Protein AF-A0A815HTC3-F1 (afdb_monomer_lite)

InterPro domains:
  IPR002302 Leucine-tRNA ligase [PTHR43740] (1-85)
  IPR014729 Rossmann-like alpha/beta/alpha sandwich fold [G3DSA:3.40.50.620] (1-86)

Secondary structure (DSSP, 8-state):
-GGGTS-S-SSS-S---PPPPPEEEEEEETT--EE-GGGEEEEETTEEEETTT--BEEEEEEE--GGGT-PPPHHHHHHHH-GGG-

Structure (mmCIF, N/CA/C/O backbone):
data_AF-A0A815HTC3-F1
#
_entry.id   AF-A0A815HTC3-F1
#
loop_
_atom_site.group_PDB
_atom_site.id
_atom_site.type_symbol
_atom_site.label_atom_id
_atom_site.label_alt_id
_atom_site.label_comp_id
_atom_site.label_asym_id
_atom_site.label_entity_id
_atom_site.label_seq_id
_atom_site.pdbx_PDB_ins_code
_atom_site.Cartn_x
_atom_site.Cartn_y
_atom_site.Cartn_z
_atom_site.occupancy
_atom_site.B_iso_or_equiv
_atom_site.auth_seq_id
_atom_site.auth_comp_id
_atom_site.auth_asym_id
_atom_site.auth_atom_id
_atom_site.pdbx_PDB_model_num
ATOM 1 N N . MET A 1 1 ? 26.957 -10.316 -18.844 1.00 77.94 1 MET A N 1
ATOM 2 C CA . MET A 1 1 ? 26.509 -10.553 -20.236 1.00 77.94 1 MET A CA 1
ATOM 3 C C . MET A 1 1 ? 27.386 -9.827 -21.242 1.00 77.94 1 MET A C 1
ATOM 5 O O . MET A 1 1 ? 27.994 -10.509 -22.051 1.00 77.94 1 MET A O 1
ATOM 9 N N . TYR A 1 2 ? 27.519 -8.500 -21.158 1.00 85.06 2 TYR A N 1
ATOM 10 C CA . TYR A 1 2 ? 28.322 -7.710 -22.103 1.00 85.06 2 TYR A CA 1
ATOM 11 C C . TYR A 1 2 ? 29.779 -8.187 -22.250 1.00 85.06 2 TYR A C 1
ATOM 13 O O . TYR A 1 2 ? 30.221 -8.497 -23.348 1.00 85.06 2 TYR A O 1
ATOM 21 N N . SER A 1 3 ? 30.503 -8.377 -21.141 1.00 86.38 3 SER A N 1
ATOM 22 C CA . SER A 1 3 ? 31.901 -8.854 -21.160 1.00 86.38 3 SER A CA 1
ATOM 23 C C . SER A 1 3 ? 32.090 -10.275 -21.702 1.00 86.38 3 SER A C 1
ATOM 25 O O . SER A 1 3 ? 33.201 -10.651 -22.051 1.00 86.38 3 SER A O 1
ATOM 27 N N . LYS A 1 4 ? 31.013 -11.067 -21.769 1.00 91.25 4 LYS A N 1
ATOM 28 C CA . LYS A 1 4 ? 31.007 -12.418 -22.345 1.00 91.25 4 LYS A CA 1
ATOM 29 C C . LYS A 1 4 ? 30.516 -12.428 -23.804 1.00 91.25 4 LYS A C 1
ATOM 31 O O . LYS A 1 4 ? 30.281 -13.502 -24.337 1.00 91.25 4 LYS A O 1
ATOM 36 N N . GLY A 1 5 ? 30.284 -11.260 -24.417 1.00 87.88 5 GLY A N 1
ATOM 37 C CA . GLY A 1 5 ? 29.740 -11.130 -25.777 1.00 87.88 5 GLY A CA 1
ATOM 38 C C . GLY A 1 5 ? 28.250 -11.474 -25.914 1.00 87.88 5 GLY A C 1
ATOM 39 O O . GLY A 1 5 ? 27.735 -11.533 -27.022 1.00 87.88 5 GLY A O 1
ATOM 40 N N . LEU A 1 6 ? 27.542 -11.694 -24.800 1.00 91.12 6 LEU A N 1
ATOM 41 C CA . LEU A 1 6 ? 26.144 -12.158 -24.785 1.00 91.12 6 LEU A CA 1
ATOM 42 C C . LEU A 1 6 ? 25.112 -11.021 -24.839 1.00 91.12 6 LEU A C 1
ATOM 44 O O . LEU A 1 6 ? 23.916 -11.278 -24.889 1.00 91.12 6 LEU A O 1
ATOM 48 N N . CYS A 1 7 ? 25.549 -9.766 -24.758 1.00 86.44 7 CYS A N 1
ATOM 49 C CA . CYS A 1 7 ? 24.685 -8.600 -24.917 1.00 86.44 7 CYS A CA 1
ATOM 50 C C .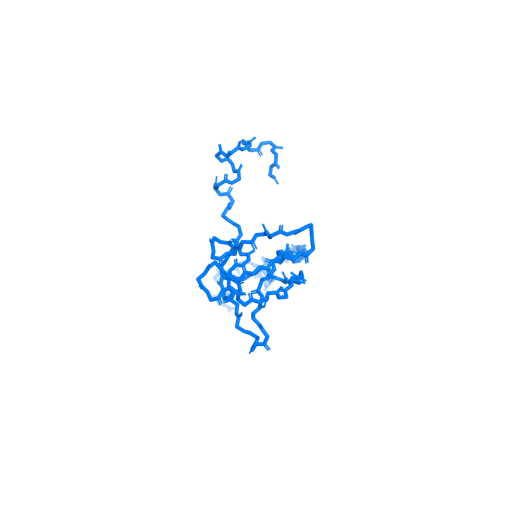 CYS A 1 7 ? 25.486 -7.483 -25.582 1.00 86.44 7 CYS A C 1
ATOM 52 O O . CYS A 1 7 ? 26.668 -7.320 -25.279 1.00 86.44 7 CYS A O 1
ATOM 54 N N . ALA A 1 8 ? 24.847 -6.725 -26.471 1.00 87.06 8 ALA A N 1
ATOM 55 C CA . ALA A 1 8 ? 25.491 -5.670 -27.249 1.00 87.06 8 ALA A CA 1
ATOM 56 C C . ALA A 1 8 ? 25.709 -4.368 -26.460 1.00 87.06 8 ALA A C 1
ATOM 58 O O . ALA A 1 8 ? 26.525 -3.545 -26.865 1.00 87.06 8 ALA A O 1
ATOM 59 N N . SER A 1 9 ? 25.005 -4.161 -25.341 1.00 86.56 9 SER A N 1
ATOM 60 C CA . SER A 1 9 ? 25.154 -2.961 -24.512 1.00 86.56 9 SER A CA 1
ATOM 61 C C . SER A 1 9 ? 25.750 -3.276 -23.144 1.00 86.56 9 SER A C 1
ATOM 63 O O . SER A 1 9 ? 25.449 -4.296 -22.518 1.00 86.56 9 SER A O 1
ATOM 65 N N . LYS A 1 10 ? 26.614 -2.370 -22.673 1.00 90.81 10 LYS A N 1
ATOM 66 C CA . LYS A 1 10 ? 27.162 -2.408 -21.312 1.00 90.81 10 LYS A CA 1
ATOM 67 C C . LYS A 1 10 ? 26.127 -1.951 -20.277 1.00 90.81 10 LYS A C 1
ATOM 69 O O . LYS A 1 10 ? 26.106 -2.499 -19.182 1.00 90.81 10 LYS A O 1
ATOM 74 N N . GLU A 1 11 ? 25.271 -0.998 -20.655 1.00 91.75 11 GLU A N 1
ATOM 75 C CA . GLU A 1 11 ? 24.173 -0.474 -19.836 1.00 91.75 11 GLU A CA 1
ATOM 76 C C . GLU A 1 11 ? 22.829 -1.100 -20.270 1.00 91.75 11 GLU A C 1
ATOM 78 O O . GLU A 1 11 ? 22.529 -1.105 -21.472 1.00 91.75 11 GLU A O 1
ATOM 83 N N . PRO A 1 12 ? 22.013 -1.632 -19.339 1.00 89.75 12 PRO A N 1
ATOM 84 C CA . PRO A 1 12 ? 20.737 -2.278 -19.659 1.00 89.75 12 PRO A CA 1
ATOM 85 C C . PRO A 1 12 ? 19.604 -1.305 -20.027 1.00 89.75 12 PRO A C 1
ATOM 87 O O . PRO A 1 12 ? 18.688 -1.703 -20.745 1.00 89.75 12 PRO A O 1
ATOM 90 N N . PHE A 1 13 ? 19.646 -0.043 -19.581 1.00 91.56 13 PHE A N 1
ATOM 91 C CA . PHE A 1 13 ? 18.575 0.933 -19.823 1.00 91.56 13 PHE A CA 1
ATOM 92 C C . PHE A 1 13 ? 19.134 2.251 -20.366 1.00 91.56 13 PHE A C 1
ATOM 94 O O . PHE A 1 13 ? 20.061 2.821 -19.804 1.00 91.56 13 PHE A O 1
ATOM 101 N N . LYS A 1 14 ? 18.536 2.782 -21.442 1.00 89.75 14 LYS A N 1
ATOM 102 C CA . LYS A 1 14 ? 18.901 4.106 -21.989 1.00 89.75 14 LYS A CA 1
ATOM 103 C C . LYS A 1 14 ? 18.315 5.268 -21.183 1.00 89.75 14 LYS A C 1
ATOM 105 O O . LYS A 1 14 ? 18.869 6.360 -21.180 1.00 89.75 14 LYS A O 1
ATOM 110 N N . ARG A 1 15 ? 17.167 5.044 -20.541 1.00 90.88 15 ARG A N 1
ATOM 111 C CA . ARG A 1 15 ? 16.480 6.007 -19.678 1.00 90.88 15 ARG A CA 1
ATOM 112 C C . ARG A 1 15 ? 15.696 5.240 -18.624 1.00 90.88 15 ARG A C 1
ATOM 114 O O . ARG A 1 15 ? 14.987 4.297 -18.966 1.00 90.88 15 ARG A O 1
ATOM 121 N N . PHE A 1 16 ? 15.811 5.664 -17.374 1.00 91.56 16 PHE A N 1
ATOM 122 C CA . PHE A 1 16 ? 15.045 5.138 -16.251 1.00 91.56 16 PHE A CA 1
ATOM 123 C C . PHE A 1 16 ? 14.131 6.241 -15.724 1.00 91.56 16 PHE A C 1
ATOM 125 O O . PHE A 1 16 ? 14.583 7.364 -15.506 1.00 91.56 16 PHE A O 1
ATOM 132 N N . ILE A 1 17 ? 12.848 5.930 -15.561 1.00 90.31 17 ILE A N 1
ATOM 133 C CA . ILE A 1 17 ? 11.860 6.852 -15.000 1.00 90.31 17 ILE A CA 1
ATOM 134 C C . ILE A 1 17 ? 11.357 6.212 -13.706 1.00 90.31 17 ILE A C 1
ATOM 136 O O . ILE A 1 17 ? 10.596 5.244 -13.778 1.00 90.31 17 ILE A O 1
ATOM 140 N N . PRO A 1 18 ? 11.793 6.690 -12.530 1.00 86.06 18 PRO A N 1
ATOM 141 C CA . PRO A 1 18 ? 11.259 6.198 -11.275 1.00 86.06 18 PRO A CA 1
ATOM 142 C C . PRO A 1 18 ? 9.813 6.672 -11.127 1.00 86.06 18 PRO A C 1
ATOM 144 O O . PRO A 1 18 ? 9.532 7.869 -11.150 1.00 86.06 18 PRO A O 1
ATOM 147 N N . ILE A 1 19 ? 8.897 5.723 -10.966 1.00 87.88 19 ILE A N 1
ATOM 148 C CA . ILE A 1 19 ? 7.519 6.012 -10.575 1.00 87.88 19 ILE A CA 1
ATOM 149 C C . ILE A 1 19 ? 7.430 6.168 -9.054 1.00 87.88 19 ILE A C 1
ATOM 151 O O . ILE A 1 19 ? 8.142 5.496 -8.302 1.00 87.88 19 ILE A O 1
ATOM 155 N N . GLY A 1 20 ? 6.567 7.082 -8.607 1.00 83.75 20 GLY A N 1
ATOM 156 C CA . GLY A 1 20 ? 6.287 7.303 -7.190 1.00 83.75 20 GLY A CA 1
ATOM 157 C C . GLY A 1 20 ? 5.656 6.079 -6.526 1.00 83.75 20 GLY A C 1
ATOM 158 O O . GLY A 1 20 ? 5.135 5.179 -7.185 1.00 83.75 20 GLY A O 1
ATOM 159 N N . MET A 1 21 ? 5.705 6.040 -5.196 1.00 86.69 21 MET A N 1
ATOM 160 C CA . MET A 1 21 ? 5.034 4.990 -4.434 1.00 86.69 21 MET A CA 1
ATOM 161 C C . MET A 1 21 ? 3.565 5.347 -4.240 1.00 86.69 21 MET A C 1
ATOM 163 O O . MET A 1 21 ? 3.244 6.471 -3.861 1.00 86.69 21 MET A O 1
ATOM 167 N N . VAL A 1 22 ? 2.688 4.369 -4.439 1.00 86.00 22 VAL A N 1
ATOM 168 C 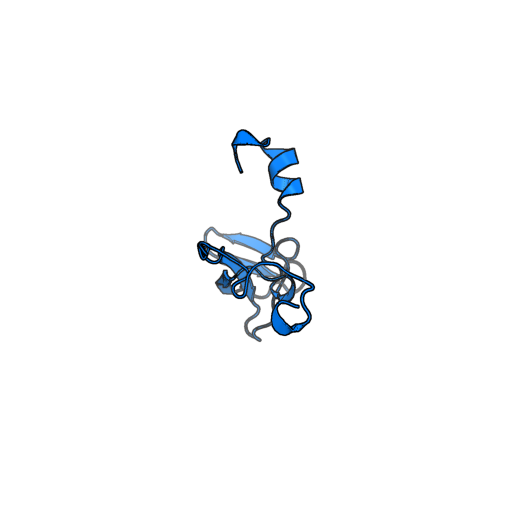CA . VAL A 1 22 ? 1.265 4.518 -4.137 1.00 86.00 22 VAL A CA 1
ATOM 169 C C . VAL A 1 22 ? 1.049 4.297 -2.638 1.00 86.00 22 VAL A C 1
ATOM 171 O O . VAL A 1 22 ? 1.595 3.355 -2.045 1.00 86.00 22 VAL A O 1
ATOM 174 N N . GLN A 1 23 ? 0.288 5.194 -2.017 1.00 87.50 23 GLN A N 1
ATOM 175 C CA . GLN A 1 23 ? -0.113 5.099 -0.616 1.00 87.50 23 GLN A CA 1
ATOM 176 C C . GLN A 1 23 ? -1.525 4.518 -0.515 1.00 87.50 23 GLN A C 1
ATOM 178 O O . GLN A 1 23 ? -2.389 4.826 -1.331 1.00 87.50 23 GLN A O 1
ATOM 183 N N . GLY A 1 24 ? -1.758 3.697 0.504 1.00 86.44 24 GLY A N 1
ATOM 184 C CA . GLY A 1 24 ? -3.062 3.125 0.825 1.00 86.44 24 GLY A CA 1
ATOM 185 C C . GLY A 1 24 ? -3.362 3.282 2.311 1.00 86.44 24 GLY A C 1
ATOM 186 O O . GLY A 1 24 ? -2.442 3.253 3.135 1.00 86.44 24 GLY A O 1
ATOM 187 N N . LYS A 1 25 ? -4.647 3.429 2.649 1.00 88.94 25 LYS A N 1
ATOM 188 C CA . LYS A 1 25 ? -5.107 3.517 4.042 1.00 88.94 25 LYS A CA 1
ATOM 189 C C . LYS A 1 25 ? -4.778 2.233 4.799 1.00 88.94 25 LYS A C 1
ATOM 191 O O . LYS A 1 25 ? -5.138 1.151 4.342 1.00 88.94 25 LYS A O 1
ATOM 196 N N . THR A 1 26 ? -4.130 2.358 5.947 1.00 90.75 26 THR A N 1
ATOM 197 C CA . THR A 1 26 ? -3.867 1.267 6.885 1.00 90.75 26 THR A CA 1
ATOM 198 C C . THR A 1 26 ? -4.736 1.418 8.123 1.00 90.75 26 THR A C 1
ATOM 200 O O . THR A 1 26 ? -5.089 2.529 8.517 1.00 90.75 26 THR A O 1
ATOM 203 N N . TYR A 1 27 ? -5.074 0.281 8.727 1.00 90.81 27 TYR A N 1
ATOM 204 C CA . TYR A 1 27 ? -5.802 0.208 9.987 1.00 90.81 27 TYR A CA 1
ATOM 205 C C . TYR A 1 27 ? -4.934 -0.539 10.989 1.00 90.81 27 TYR A C 1
ATOM 207 O O . TYR A 1 27 ? -4.501 -1.659 10.703 1.00 90.81 27 TYR A O 1
ATOM 215 N N . LYS A 1 28 ? -4.651 0.078 12.135 1.00 90.94 28 LYS A N 1
ATOM 216 C CA . LYS A 1 28 ? -3.817 -0.507 13.189 1.00 90.94 28 LYS A CA 1
ATOM 217 C C . LYS A 1 28 ? -4.570 -0.568 14.503 1.00 90.94 28 LYS A C 1
ATOM 219 O O . LYS A 1 28 ? -5.280 0.366 14.854 1.00 90.94 28 LYS A O 1
ATOM 224 N N . THR A 1 29 ? -4.385 -1.647 15.250 1.00 89.88 29 THR A N 1
ATOM 225 C CA . THR A 1 29 ? -4.766 -1.664 16.666 1.00 89.88 29 THR A CA 1
ATOM 226 C C . THR A 1 29 ? -3.801 -0.796 17.474 1.00 89.88 29 THR A C 1
ATOM 228 O O . THR A 1 29 ? -2.690 -0.509 17.028 1.00 89.88 29 THR A O 1
ATOM 231 N N . SER A 1 30 ? -4.170 -0.450 18.707 1.00 88.06 30 SER A N 1
ATOM 232 C CA . SER A 1 30 ? -3.279 0.230 19.665 1.00 88.06 30 SER A CA 1
ATOM 233 C C . SER A 1 30 ? -1.972 -0.531 19.944 1.00 88.06 30 SER A C 1
ATOM 235 O O . SER A 1 30 ? -0.989 0.052 20.390 1.00 88.06 30 SER A O 1
ATOM 237 N N . SER A 1 31 ? -1.938 -1.836 19.653 1.00 87.94 31 SER A N 1
ATOM 238 C CA . SER A 1 31 ? -0.739 -2.680 19.749 1.00 87.94 31 SER A CA 1
ATOM 239 C C . SER A 1 31 ? 0.148 -2.628 18.493 1.00 87.94 31 SER A C 1
ATOM 241 O O . SER A 1 31 ? 1.187 -3.281 18.447 1.00 87.94 31 SER A O 1
ATOM 243 N N . GLY A 1 32 ? -0.257 -1.885 17.458 1.00 86.62 32 GLY A N 1
ATOM 244 C CA . GLY A 1 32 ? 0.454 -1.752 16.184 1.00 86.62 32 GLY A CA 1
ATOM 245 C C . GLY A 1 32 ? 0.192 -2.880 15.179 1.00 86.62 32 GLY A C 1
ATOM 246 O O . GLY A 1 32 ? 0.882 -2.959 14.160 1.00 86.62 32 GLY A O 1
ATOM 247 N N . GLN A 1 33 ? -0.785 -3.757 15.431 1.00 88.50 33 GLN A N 1
ATOM 248 C CA . GLN A 1 33 ? -1.126 -4.847 14.516 1.00 88.50 33 GLN A CA 1
ATOM 249 C C . GLN A 1 33 ? -2.006 -4.340 13.373 1.00 88.50 33 GLN A C 1
ATOM 251 O O . GLN A 1 33 ? -3.001 -3.661 13.614 1.00 88.50 33 GLN A O 1
ATOM 256 N N . TYR A 1 34 ? -1.660 -4.700 12.134 1.00 90.19 34 TYR A N 1
ATOM 257 C CA . TYR A 1 34 ? -2.452 -4.346 10.957 1.00 90.19 34 TYR A CA 1
ATOM 258 C C . TYR A 1 34 ? -3.721 -5.188 10.853 1.00 90.19 34 TYR A C 1
ATOM 260 O O . TYR A 1 34 ? -3.678 -6.411 11.003 1.00 90.19 34 TYR A O 1
ATOM 268 N N . VAL A 1 35 ? -4.819 -4.521 10.512 1.00 89.06 35 VAL A N 1
ATOM 269 C CA . VAL A 1 35 ? -6.153 -5.103 10.352 1.00 89.06 35 VAL A CA 1
ATOM 270 C C . VAL A 1 35 ? -6.597 -4.947 8.899 1.00 89.06 35 VAL A C 1
ATOM 272 O O . VAL A 1 35 ? -6.290 -3.945 8.247 1.00 89.06 35 VAL A O 1
ATOM 275 N N . ARG A 1 36 ? -7.300 -5.950 8.366 1.00 88.50 36 ARG A N 1
ATOM 276 C CA . ARG A 1 36 ? -7.885 -5.880 7.021 1.00 88.50 36 ARG A CA 1
ATOM 277 C C . ARG A 1 36 ? -9.065 -4.926 7.016 1.00 88.50 36 ARG A C 1
ATOM 279 O O . ARG A 1 36 ? -9.822 -4.881 7.976 1.00 88.50 36 ARG A O 1
ATOM 286 N N . LYS A 1 37 ? -9.265 -4.223 5.902 1.00 85.94 37 LYS A N 1
ATOM 287 C CA . LYS A 1 37 ? -10.400 -3.307 5.726 1.00 85.94 37 LYS A CA 1
ATOM 288 C C . LYS A 1 37 ? -11.751 -3.995 5.978 1.00 85.94 37 LYS A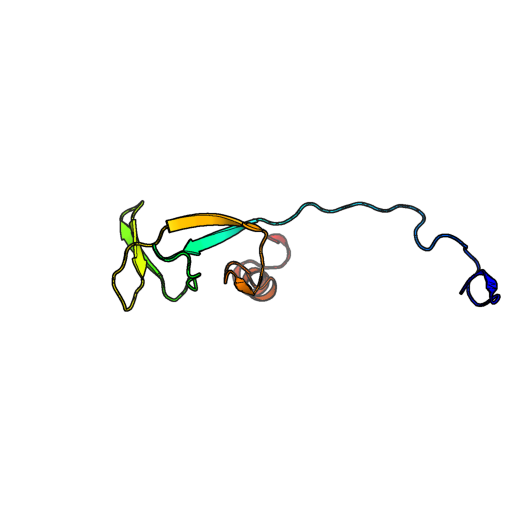 C 1
ATOM 290 O O . LYS A 1 37 ? -12.616 -3.391 6.603 1.00 85.94 37 LYS A O 1
ATOM 295 N N . ASP A 1 38 ? -11.900 -5.250 5.559 1.00 87.19 38 ASP A N 1
ATOM 296 C CA . ASP A 1 38 ? -13.135 -6.032 5.733 1.00 87.19 38 ASP A CA 1
ATOM 297 C C . ASP A 1 38 ? -13.446 -6.353 7.205 1.00 87.19 38 ASP A C 1
ATOM 299 O O . ASP A 1 38 ? -14.605 -6.531 7.571 1.00 87.19 38 ASP A O 1
ATOM 303 N N . ASP A 1 39 ? -12.422 -6.355 8.064 1.00 87.56 39 ASP A N 1
ATOM 304 C CA . ASP A 1 39 ? -12.547 -6.582 9.507 1.00 87.56 39 ASP A CA 1
ATOM 305 C C . ASP A 1 39 ? -12.733 -5.268 10.289 1.00 87.56 39 ASP A C 1
ATOM 307 O O . ASP A 1 39 ? -12.660 -5.249 11.521 1.00 87.56 39 ASP A O 1
ATOM 311 N N . THR A 1 40 ? -12.973 -4.151 9.594 1.00 88.50 40 THR A N 1
ATOM 312 C CA . THR A 1 40 ? -13.212 -2.839 10.205 1.00 88.50 40 THR A CA 1
ATOM 313 C C . THR A 1 40 ? -14.675 -2.421 10.105 1.00 88.50 40 THR A C 1
ATOM 315 O O . THR A 1 40 ? -15.350 -2.673 9.110 1.00 88.50 40 THR A O 1
ATOM 318 N N . LEU A 1 41 ? -15.169 -1.738 11.136 1.00 88.12 41 LEU A N 1
ATOM 319 C CA . LEU A 1 41 ? -16.502 -1.150 11.174 1.00 88.12 41 LEU A CA 1
ATOM 320 C C . LEU A 1 41 ? -16.398 0.343 11.489 1.00 88.12 41 LEU A C 1
ATOM 322 O O . LEU A 1 41 ? -15.804 0.742 12.489 1.00 88.12 41 LEU A O 1
ATOM 326 N N . THR A 1 42 ? -16.991 1.177 10.639 1.00 87.25 42 THR A N 1
ATOM 327 C CA . THR A 1 42 ? -17.112 2.620 10.882 1.00 87.25 42 THR A CA 1
ATOM 328 C C . THR A 1 42 ? -18.373 2.888 11.695 1.00 87.25 42 THR A C 1
ATOM 330 O O . THR A 1 42 ? -19.473 2.621 11.218 1.00 87.25 42 THR A O 1
ATOM 333 N N . ILE A 1 43 ? -18.213 3.396 12.919 1.00 85.69 43 ILE A N 1
ATOM 334 C CA . IL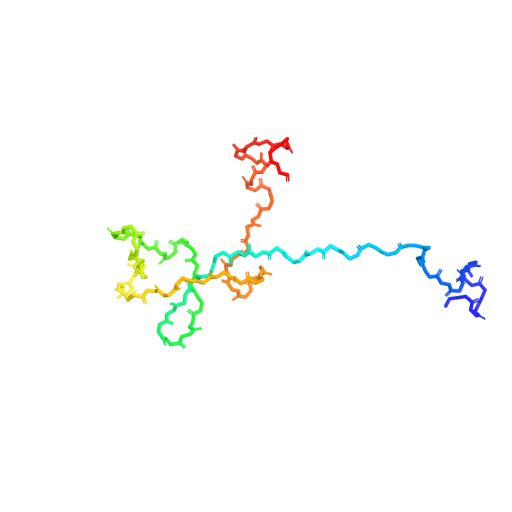E A 1 43 ? -19.340 3.737 13.805 1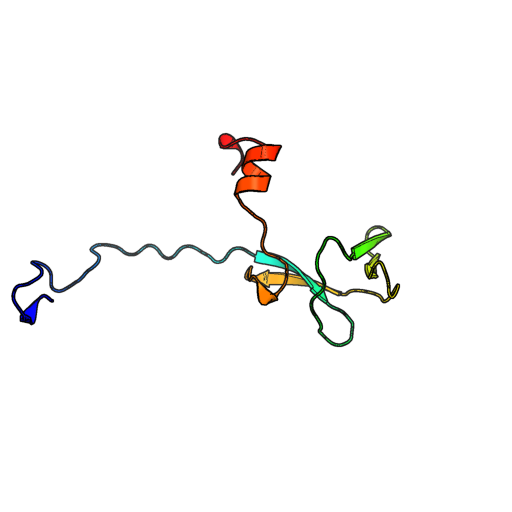.00 85.69 43 ILE A CA 1
ATOM 335 C C . ILE A 1 43 ? -19.747 5.203 13.635 1.00 85.69 43 ILE A C 1
ATOM 337 O O . ILE A 1 43 ? -20.930 5.519 13.619 1.00 85.69 43 ILE A O 1
ATOM 341 N N . ASP A 1 44 ? -18.756 6.078 13.451 1.00 83.56 44 ASP A N 1
ATOM 342 C CA . ASP A 1 44 ? -18.913 7.520 13.263 1.00 83.56 44 ASP A CA 1
ATOM 343 C C . ASP A 1 44 ? -17.946 8.017 12.186 1.00 83.56 44 ASP A C 1
ATOM 345 O O . ASP A 1 44 ? -17.007 7.315 11.809 1.00 83.56 44 ASP A O 1
ATOM 349 N N . LYS A 1 45 ? -18.118 9.263 11.721 1.00 75.19 45 LYS A N 1
ATOM 350 C CA . LYS A 1 45 ? -17.290 9.869 10.653 1.00 75.19 45 LYS A CA 1
ATOM 351 C C . LYS A 1 45 ? -15.776 9.733 10.873 1.00 75.19 45 LYS A C 1
ATOM 353 O O . LYS A 1 45 ? -15.031 9.682 9.898 1.00 75.19 45 LYS A O 1
ATOM 358 N N . ASN A 1 46 ? -15.339 9.660 12.129 1.00 76.00 46 ASN A N 1
ATOM 359 C CA . ASN A 1 46 ? -13.930 9.595 12.507 1.00 76.00 46 ASN A CA 1
ATOM 360 C C . ASN A 1 46 ? -13.582 8.384 13.381 1.00 76.00 46 ASN A C 1
ATOM 362 O O . ASN A 1 46 ? -12.438 8.274 13.815 1.00 76.00 46 ASN A O 1
ATOM 366 N N . THR A 1 47 ? -14.532 7.483 13.641 1.00 83.38 47 THR A N 1
ATOM 367 C CA . THR A 1 47 ? -14.321 6.370 14.571 1.00 83.38 47 THR A CA 1
ATOM 368 C C . THR A 1 47 ? -14.497 5.051 13.846 1.00 83.38 47 THR A C 1
ATOM 370 O O . THR A 1 47 ? -15.599 4.683 13.431 1.00 83.38 47 THR A O 1
ATOM 373 N N . ILE A 1 48 ? -13.382 4.339 13.711 1.00 88.19 48 ILE A N 1
ATOM 374 C CA . ILE A 1 48 ? -13.329 2.991 13.163 1.00 88.19 48 ILE A CA 1
ATOM 375 C C . ILE A 1 48 ? -12.912 2.046 14.282 1.00 88.19 48 ILE A C 1
ATOM 377 O O . ILE A 1 48 ? -11.964 2.319 15.017 1.00 88.19 48 ILE A O 1
ATOM 381 N N . ILE A 1 49 ? -13.637 0.941 14.404 1.00 91.12 49 ILE A N 1
ATOM 382 C CA . ILE A 1 49 ? -13.329 -0.143 15.332 1.00 91.12 49 ILE A CA 1
ATOM 383 C C . ILE A 1 49 ? -13.109 -1.445 14.580 1.00 91.12 49 ILE A C 1
ATOM 385 O O . ILE A 1 49 ? -13.559 -1.621 13.448 1.00 91.12 49 ILE A O 1
ATOM 389 N N . HIS A 1 50 ? -12.450 -2.383 15.238 1.00 90.44 50 HIS A N 1
ATOM 390 C CA . HIS A 1 50 ? -12.389 -3.757 14.782 1.00 90.44 50 HIS A CA 1
ATOM 391 C C . HIS A 1 50 ? -13.772 -4.416 14.907 1.00 90.44 50 HIS A C 1
ATOM 393 O O . HIS A 1 50 ? -14.414 -4.334 15.953 1.00 90.44 50 HIS A O 1
ATOM 399 N N . LEU A 1 51 ? -14.216 -5.128 13.869 1.00 88.44 51 LEU A N 1
ATOM 400 C CA . LEU A 1 51 ? -15.548 -5.736 13.792 1.00 88.44 51 LEU A CA 1
ATOM 401 C C . LEU A 1 51 ? -15.813 -6.724 14.944 1.00 88.44 51 LEU A C 1
ATOM 403 O O . LEU A 1 51 ? -16.860 -6.673 15.585 1.00 88.44 51 LEU A O 1
ATOM 407 N N . LEU A 1 52 ? -14.845 -7.607 15.219 1.00 86.69 52 LEU A N 1
ATOM 408 C CA . LEU A 1 52 ? -14.937 -8.625 16.274 1.00 86.69 52 LEU A CA 1
ATOM 409 C C . LEU A 1 52 ? -14.611 -8.103 17.682 1.00 86.69 52 LEU A C 1
ATOM 411 O O . LEU A 1 52 ? -15.407 -8.294 18.599 1.00 86.69 52 LEU A O 1
ATOM 415 N N . THR A 1 53 ? -13.450 -7.465 17.875 1.00 86.12 53 THR A N 1
ATOM 416 C CA . THR A 1 53 ? -12.986 -7.062 19.217 1.00 86.12 53 THR A CA 1
ATOM 417 C C . THR A 1 53 ? -13.611 -5.755 19.700 1.00 86.12 53 THR A C 1
ATOM 419 O O . THR A 1 53 ? -13.564 -5.463 20.892 1.00 86.12 53 THR A O 1
ATOM 422 N N . LYS A 1 54 ? -14.229 -4.977 18.797 1.00 87.12 54 LYS A N 1
ATOM 423 C CA . LYS A 1 54 ? -14.748 -3.620 19.042 1.00 87.12 54 LYS A CA 1
ATOM 424 C C . LYS A 1 54 ? -13.693 -2.630 19.542 1.00 87.12 54 LYS A C 1
ATOM 426 O O . LYS A 1 54 ? -14.038 -1.567 20.053 1.00 87.12 54 LYS A O 1
ATOM 431 N N . GLU A 1 55 ? -12.416 -2.959 19.381 1.00 88.50 55 GLU A N 1
ATOM 432 C CA . GLU A 1 55 ? -11.310 -2.087 19.760 1.00 88.50 55 GLU A CA 1
ATOM 433 C C . GLU A 1 55 ? -11.161 -0.936 18.761 1.00 88.50 55 GLU A C 1
ATOM 435 O O . GLU A 1 55 ? -11.349 -1.152 17.560 1.00 88.50 55 GLU A O 1
ATOM 440 N N . PRO A 1 56 ? -10.807 0.277 19.221 1.00 89.25 56 PRO A N 1
ATOM 441 C CA . PRO A 1 56 ? -10.539 1.404 18.338 1.00 89.25 56 PRO A CA 1
ATOM 442 C C . PRO A 1 56 ? -9.323 1.130 17.452 1.00 89.25 56 PRO A C 1
ATOM 444 O O . PRO A 1 56 ? -8.303 0.613 17.914 1.00 89.25 56 PRO A O 1
ATOM 447 N N . LEU A 1 57 ? -9.442 1.502 16.179 1.00 90.81 57 LEU A N 1
ATOM 448 C CA . LEU A 1 57 ? -8.377 1.388 15.192 1.00 90.81 57 LEU A CA 1
ATOM 449 C C . LEU A 1 57 ? -7.849 2.769 14.808 1.00 90.81 57 LEU A C 1
ATOM 451 O O . LEU A 1 57 ? -8.611 3.704 14.560 1.00 90.81 57 LEU A O 1
ATOM 455 N N . GLU A 1 58 ? -6.530 2.870 14.711 1.00 89.69 58 GLU A N 1
ATOM 456 C CA . GLU A 1 58 ? -5.833 4.021 14.153 1.00 89.69 58 GLU A CA 1
ATOM 457 C C . GLU A 1 58 ? -5.797 3.919 12.627 1.00 89.69 58 GLU A C 1
ATOM 459 O O . GLU A 1 58 ? -5.555 2.845 12.067 1.00 89.69 58 GLU A O 1
ATOM 464 N N . ILE A 1 59 ? -6.032 5.048 11.956 1.00 89.88 59 ILE A N 1
ATOM 465 C CA . ILE A 1 59 ? -6.039 5.155 10.496 1.00 89.88 59 ILE A CA 1
ATOM 466 C C . ILE A 1 59 ? -4.826 5.971 10.074 1.00 89.88 59 ILE A C 1
ATOM 468 O O . ILE A 1 59 ? -4.664 7.105 10.522 1.00 89.88 59 ILE A O 1
ATOM 472 N N . ASP A 1 60 ? -4.024 5.427 9.165 1.00 89.44 60 ASP A N 1
ATOM 473 C CA . ASP A 1 60 ? -2.865 6.123 8.606 1.00 89.44 60 ASP A CA 1
ATOM 474 C C . ASP A 1 60 ? -2.750 5.882 7.090 1.00 89.44 60 ASP A C 1
ATOM 476 O O . ASP A 1 60 ? -3.427 5.017 6.528 1.00 89.44 60 ASP A O 1
ATOM 480 N N . TRP A 1 61 ? -1.923 6.666 6.399 1.00 88.19 61 TRP A N 1
ATOM 481 C CA . TRP A 1 61 ? -1.650 6.522 4.968 1.00 88.19 61 TRP A CA 1
ATOM 482 C C . TRP A 1 61 ? -0.209 6.092 4.737 1.00 88.19 61 TRP A C 1
ATOM 484 O O . TRP A 1 61 ? 0.734 6.879 4.812 1.00 88.19 61 TRP A O 1
ATOM 494 N N . GLU A 1 62 ? -0.033 4.828 4.368 1.00 88.12 62 GLU A N 1
ATOM 495 C CA . GLU A 1 62 ? 1.290 4.238 4.220 1.00 88.12 62 GLU A CA 1
ATOM 496 C C . GLU A 1 62 ? 1.496 3.631 2.837 1.00 88.12 62 GLU A C 1
ATOM 498 O O . GLU A 1 62 ? 0.545 3.305 2.128 1.00 88.12 62 GLU A O 1
ATOM 503 N N . LYS A 1 63 ? 2.764 3.426 2.458 1.00 89.19 63 LYS A N 1
ATOM 504 C CA . LYS A 1 63 ? 3.131 2.689 1.240 1.00 89.19 63 LYS A CA 1
ATOM 505 C C . LYS A 1 63 ? 2.341 1.379 1.152 1.00 89.19 63 LYS A C 1
ATOM 507 O O . LYS A 1 63 ? 2.352 0.604 2.113 1.00 89.19 63 LYS A O 1
ATOM 512 N N . MET A 1 64 ? 1.707 1.133 0.005 1.00 87.00 64 MET A N 1
ATOM 513 C CA . MET A 1 64 ? 0.956 -0.100 -0.231 1.00 87.00 64 MET A CA 1
ATOM 514 C C . MET A 1 64 ? 1.863 -1.329 -0.112 1.00 87.00 64 MET A C 1
ATOM 516 O O . MET A 1 64 ? 2.921 -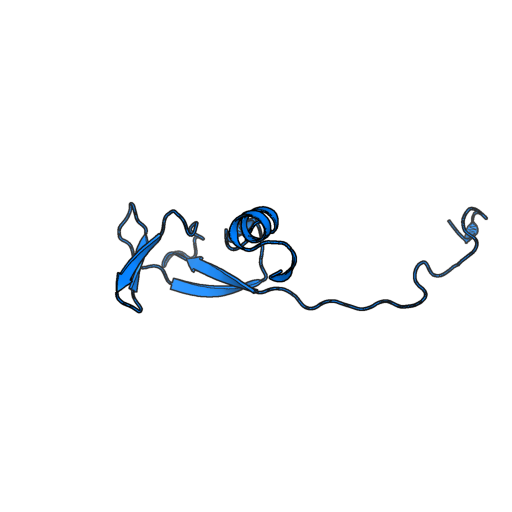1.406 -0.745 1.00 87.00 64 MET A O 1
ATOM 520 N N . SER A 1 65 ? 1.450 -2.300 0.702 1.00 86.38 65 SER A N 1
ATOM 521 C CA . SER A 1 65 ? 2.106 -3.602 0.805 1.00 86.38 65 SER A CA 1
ATOM 522 C C . SER A 1 65 ? 1.137 -4.691 1.259 1.00 86.38 65 SER A C 1
ATOM 524 O O . SER A 1 65 ? 0.230 -4.462 2.056 1.00 86.38 65 SER A O 1
ATOM 526 N N . LYS A 1 66 ? 1.383 -5.930 0.810 1.00 82.94 66 LYS A N 1
ATOM 527 C CA . LYS A 1 66 ? 0.582 -7.102 1.212 1.00 82.94 66 LYS A CA 1
ATOM 528 C C . LYS A 1 66 ? 0.546 -7.300 2.734 1.00 82.94 66 LYS A C 1
ATOM 530 O O . LYS A 1 66 ? -0.476 -7.699 3.271 1.00 82.94 66 LYS A O 1
ATOM 535 N N . SER A 1 67 ? 1.639 -6.980 3.427 1.00 84.50 67 SER A N 1
ATOM 536 C CA . SER A 1 67 ? 1.761 -7.108 4.887 1.00 84.50 67 SER A CA 1
ATOM 537 C C . SER A 1 67 ? 0.908 -6.125 5.692 1.00 84.50 67 SER A C 1
ATOM 539 O O . SER A 1 67 ? 0.667 -6.373 6.868 1.00 84.50 67 SER A O 1
ATOM 541 N N . LYS A 1 68 ? 0.481 -5.012 5.085 1.00 85.69 68 LYS A N 1
ATOM 542 C CA . LYS A 1 68 ? -0.297 -3.955 5.748 1.00 85.69 68 LYS A CA 1
ATOM 543 C C . LYS A 1 68 ? -1.791 -4.037 5.448 1.00 85.69 68 LYS A C 1
ATOM 545 O O . LYS A 1 68 ? -2.547 -3.204 5.933 1.00 85.69 68 LYS A O 1
ATOM 550 N N . TYR A 1 69 ? -2.193 -5.000 4.614 1.00 81.50 69 TYR A N 1
ATOM 551 C CA . TYR A 1 69 ? -3.568 -5.179 4.143 1.00 81.50 69 TYR A CA 1
ATOM 552 C C . TYR A 1 69 ? -4.187 -3.923 3.502 1.00 81.50 69 TYR A C 1
ATOM 554 O O . TYR A 1 69 ? -5.404 -3.788 3.450 1.00 81.50 69 TYR A O 1
ATOM 562 N N . ASN A 1 70 ? -3.347 -3.019 2.990 1.00 81.69 70 ASN A N 1
ATOM 563 C CA . ASN A 1 70 ? -3.748 -1.792 2.296 1.00 81.69 70 ASN A CA 1
ATOM 564 C C . ASN A 1 70 ? -3.531 -1.877 0.778 1.00 81.69 70 ASN A C 1
ATOM 566 O O . ASN A 1 70 ? -3.498 -0.854 0.098 1.00 81.69 70 ASN A O 1
ATOM 570 N N . GLY A 1 71 ? -3.298 -3.086 0.264 1.00 75.62 71 GLY A N 1
ATOM 571 C CA . GLY A 1 71 ? -3.222 -3.352 -1.164 1.00 75.62 71 GLY A CA 1
ATOM 572 C C . GLY A 1 71 ? -4.624 -3.471 -1.752 1.00 75.62 71 GLY A C 1
ATOM 573 O O . GLY A 1 71 ? -5.394 -4.299 -1.282 1.00 75.62 71 GLY A O 1
ATOM 574 N N . THR A 1 72 ? -4.929 -2.676 -2.772 1.00 74.44 72 THR A N 1
ATOM 575 C CA . THR A 1 72 ? -6.132 -2.815 -3.602 1.00 74.44 72 THR A CA 1
ATOM 576 C C . THR A 1 72 ? -5.787 -3.675 -4.813 1.00 74.44 72 THR A C 1
ATOM 578 O O . THR A 1 72 ? -4.716 -3.479 -5.397 1.00 74.44 72 THR A O 1
ATOM 581 N N . ASP A 1 73 ? -6.659 -4.611 -5.190 1.00 77.69 73 ASP A N 1
ATOM 582 C CA . ASP A 1 73 ? -6.500 -5.354 -6.439 1.00 77.69 73 ASP A CA 1
ATOM 583 C C . ASP A 1 73 ? -6.898 -4.453 -7.625 1.00 77.69 73 ASP A C 1
ATOM 585 O O . ASP A 1 73 ? -8.022 -3.940 -7.663 1.00 77.69 73 ASP A O 1
ATOM 589 N N . PRO A 1 74 ? -6.004 -4.224 -8.603 1.00 75.81 74 PRO A N 1
ATOM 590 C CA . PRO A 1 74 ? -6.360 -3.486 -9.809 1.00 75.81 74 PRO A CA 1
ATOM 591 C C . PRO A 1 74 ? -7.540 -4.111 -10.564 1.00 75.81 74 PRO A C 1
ATOM 593 O O . PRO A 1 74 ? -8.336 -3.372 -11.135 1.00 75.81 74 PRO A O 1
ATOM 596 N N . GLN A 1 75 ? -7.683 -5.443 -10.546 1.00 77.81 75 GLN A N 1
ATOM 597 C CA . GLN A 1 75 ? -8.789 -6.136 -11.216 1.00 77.81 75 GLN A CA 1
ATOM 598 C C . GLN A 1 75 ? -10.141 -5.745 -10.619 1.00 77.81 75 GLN A C 1
ATOM 600 O O . GLN A 1 75 ? -11.049 -5.412 -11.369 1.00 77.81 75 GLN A O 1
ATOM 605 N N . GLU A 1 76 ? -10.251 -5.654 -9.290 1.00 76.56 76 GLU A N 1
ATOM 606 C CA . GLU A 1 76 ? -11.492 -5.216 -8.633 1.00 76.56 76 GLU A CA 1
ATOM 607 C C . GLU A 1 76 ? -11.905 -3.806 -9.071 1.00 76.56 76 GLU A C 1
ATOM 609 O O . GLU A 1 76 ? -13.090 -3.522 -9.235 1.00 76.56 76 GLU A O 1
ATOM 614 N N . THR A 1 77 ? -10.932 -2.915 -9.289 1.00 73.44 77 THR A N 1
ATOM 615 C CA . THR A 1 77 ? -11.223 -1.543 -9.734 1.00 73.44 77 THR A CA 1
ATOM 616 C C . THR A 1 77 ? -11.690 -1.527 -11.189 1.00 73.44 77 THR A C 1
ATOM 618 O O . THR A 1 77 ? -12.644 -0.826 -11.519 1.00 73.44 77 THR A O 1
ATOM 621 N N . ILE A 1 78 ? -11.057 -2.334 -12.044 1.00 78.69 78 ILE A N 1
ATOM 622 C CA . ILE A 1 78 ? -11.440 -2.491 -13.451 1.00 78.69 78 ILE A CA 1
ATOM 623 C C . ILE A 1 78 ? -12.842 -3.102 -13.564 1.00 78.69 78 ILE A C 1
ATOM 625 O O . ILE A 1 78 ? -13.645 -2.621 -14.359 1.00 78.69 78 ILE A O 1
ATOM 629 N N . ASP A 1 79 ? -13.164 -4.108 -12.754 1.00 79.12 79 ASP A N 1
ATOM 630 C CA . ASP A 1 79 ? -14.483 -4.747 -12.754 1.00 79.12 79 ASP A CA 1
ATOM 631 C C . ASP A 1 79 ? -15.587 -3.785 -12.290 1.00 79.12 79 ASP A C 1
ATOM 633 O O . ASP A 1 79 ? -16.701 -3.812 -12.814 1.00 79.12 79 ASP A O 1
ATOM 637 N N . GLN A 1 80 ? -15.290 -2.915 -11.318 1.00 77.69 80 GLN A N 1
ATOM 638 C CA . GLN A 1 80 ? -16.263 -1.960 -10.779 1.00 77.69 80 GLN A CA 1
ATOM 639 C C . GLN A 1 80 ? -16.455 -0.718 -11.653 1.00 77.69 80 GLN A C 1
ATOM 641 O O . GLN A 1 80 ? -17.578 -0.223 -11.761 1.00 77.69 80 GLN A O 1
ATOM 646 N N . TYR A 1 81 ? -15.381 -0.190 -12.245 1.00 73.50 81 TYR A N 1
ATOM 647 C CA . TYR A 1 81 ? -15.391 1.130 -12.886 1.00 73.50 81 TYR A CA 1
ATOM 648 C C . TYR A 1 81 ? -14.968 1.116 -14.359 1.00 73.50 81 TYR A C 1
ATOM 650 O O . TYR A 1 81 ? -15.176 2.105 -15.055 1.00 73.50 81 TYR A O 1
ATOM 658 N N . GLY A 1 82 ? -14.445 0.004 -14.873 1.00 71.88 82 GLY A N 1
ATOM 659 C CA . GLY A 1 82 ? -13.898 -0.092 -16.223 1.00 71.88 82 GLY A CA 1
ATOM 660 C C . GLY A 1 82 ? -12.466 0.441 -16.333 1.00 71.88 82 GLY A C 1
ATOM 661 O O . GLY A 1 82 ? -11.927 1.066 -15.423 1.00 71.88 82 GLY A O 1
ATOM 662 N N . VAL A 1 83 ? -11.839 0.182 -17.483 1.00 72.69 83 VAL A N 1
ATOM 663 C CA . VAL A 1 83 ? -10.404 0.440 -17.728 1.00 72.69 83 VAL A CA 1
ATOM 664 C C . VAL A 1 83 ? -10.071 1.936 -17.838 1.00 72.69 83 VAL A C 1
ATOM 666 O O . VAL A 1 83 ? -8.943 2.329 -17.567 1.00 72.69 83 VAL A O 1
ATOM 669 N N . ASP A 1 84 ? -11.040 2.783 -18.196 1.00 71.94 84 ASP A N 1
ATOM 670 C CA . ASP A 1 84 ? -10.809 4.225 -18.385 1.00 71.94 84 ASP A CA 1
ATOM 671 C C . ASP A 1 84 ? -10.687 5.016 -17.065 1.00 71.94 84 ASP A C 1
ATOM 673 O O . ASP A 1 84 ? -10.258 6.169 -17.081 1.00 71.94 84 ASP A O 1
ATOM 677 N N . PHE A 1 85 ? -11.054 4.424 -15.920 1.00 53.62 85 PHE A N 1
ATOM 678 C CA . PHE A 1 85 ? -11.038 5.090 -14.608 1.00 53.62 85 PHE A CA 1
ATOM 679 C C . PHE A 1 85 ? -9.834 4.719 -13.719 1.00 53.62 85 PHE A C 1
ATOM 681 O O . PHE A 1 85 ? -9.736 5.227 -12.598 1.00 53.62 85 PHE A O 1
ATOM 688 N N . THR A 1 86 ? -8.925 3.863 -14.200 1.00 53.03 86 THR A N 1
ATOM 689 C CA . THR A 1 86 ? -7.702 3.407 -13.502 1.00 53.03 86 THR A CA 1
ATOM 690 C C . THR A 1 86 ? -6.436 3.974 -14.120 1.00 53.03 86 THR A C 1
ATOM 692 O O . THR A 1 86 ? -5.563 4.433 -13.350 1.00 53.03 86 THR A O 1
#

pLDDT: mean 84.69, std 7.26, range [53.03, 91.75]

Sequence (86 aa):
MYSKGLCASKEPFKRFIPIGMVQGKTYKTSSGQYVRKDDTLTIDKNTIIHLLTKEPLEIDWEKMSKSKYNGTDPQETIDQYGVDFT

Organism: NCBI:txid392033

Radius of gyration: 20.62 Å; chains: 1; bounding box: 51×22×47 Å

Foldseek 3Di:
DVVVVPDPDPDPDPDDDDDDFAKFKWKAAPVGQTDAPVQWDDPDPPWIAGNPPRGTIDIDIGGDDPRRNRDDDPVVVCVVPNDVVD